Protein AF-A0A918AX17-F1 (afdb_monomer_lite)

pLDDT: mean 88.18, std 14.14, range [47.41, 98.56]

Radius of gyration: 15.05 Å; chains: 1; bounding box: 38×20×44 Å

Sequence (70 aa):
MHFHDLRHTHKTWLIEDGVPEVLQHKRIGHKFHGVMGVYSHVTGPMIDTMLAALQHRWEQTQEQTGSTTP

Structure (mmCIF, N/CA/C/O backbone):
data_AF-A0A918AX17-F1
#
_entry.id   AF-A0A918AX17-F1
#
loop_
_atom_site.group_PDB
_atom_site.id
_atom_site.type_symbol
_atom_site.label_atom_id
_atom_site.label_alt_id
_atom_site.label_comp_id
_atom_site.label_asym_id
_atom_site.label_entity_id
_atom_site.label_seq_id
_atom_site.pdbx_PDB_ins_code
_atom_site.Cartn_x
_atom_site.Cartn_y
_atom_site.Cartn_z
_atom_site.occupancy
_atom_site.B_iso_or_equiv
_atom_site.auth_seq_id
_atom_site.auth_comp_id
_atom_site.auth_asym_id
_atom_site.auth_atom_id
_atom_site.pdbx_PDB_model_num
ATOM 1 N N . MET A 1 1 ? 5.841 10.078 21.075 1.00 52.41 1 MET A N 1
ATOM 2 C CA . MET A 1 1 ? 5.587 9.701 19.671 1.00 52.41 1 MET A CA 1
ATOM 3 C C . MET A 1 1 ? 6.397 10.618 18.787 1.00 52.41 1 MET A C 1
ATOM 5 O O . MET A 1 1 ? 6.145 11.818 18.769 1.00 52.41 1 MET A O 1
ATOM 9 N N . HIS A 1 2 ? 7.411 10.075 18.128 1.00 70.19 2 HIS A N 1
ATOM 10 C CA . HIS A 1 2 ? 8.155 10.785 17.098 1.00 70.19 2 HIS A CA 1
ATOM 11 C C . HIS A 1 2 ? 7.391 10.634 15.774 1.00 70.19 2 HIS A C 1
ATOM 13 O O . HIS A 1 2 ? 6.833 9.575 15.509 1.00 70.19 2 HIS A O 1
ATOM 19 N N . PHE A 1 3 ? 7.370 11.649 14.903 1.00 57.56 3 PHE A N 1
ATOM 20 C CA . PHE A 1 3 ? 6.660 11.578 13.607 1.00 57.56 3 PHE A CA 1
ATOM 21 C C . PHE A 1 3 ? 7.059 10.368 12.731 1.00 57.56 3 PHE A C 1
ATOM 23 O O . PHE A 1 3 ? 6.289 9.941 11.871 1.00 57.56 3 PHE A O 1
ATOM 30 N N . HIS A 1 4 ? 8.245 9.792 12.954 1.00 63.03 4 HIS A N 1
ATOM 31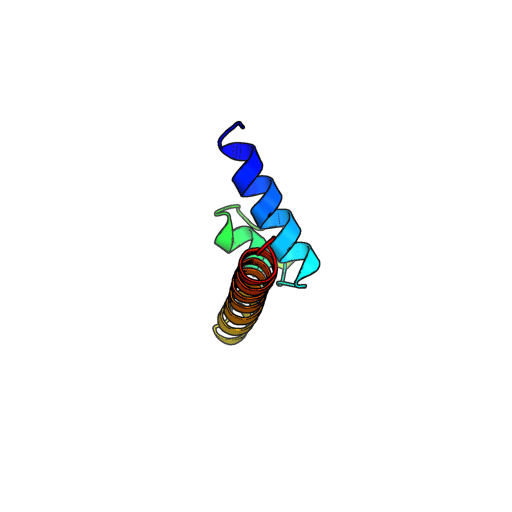 C CA . HIS A 1 4 ? 8.709 8.590 12.260 1.00 63.03 4 HIS A CA 1
ATOM 32 C C . HIS A 1 4 ? 7.963 7.325 12.698 1.00 63.03 4 HIS A C 1
ATOM 34 O O . HIS A 1 4 ? 7.764 6.443 11.864 1.00 63.03 4 HIS A O 1
ATOM 40 N N . ASP A 1 5 ? 7.472 7.267 13.938 1.00 73.38 5 ASP A N 1
ATOM 41 C CA . ASP A 1 5 ? 6.759 6.107 14.481 1.00 73.38 5 ASP A CA 1
ATOM 42 C C . ASP A 1 5 ? 5.517 5.800 13.634 1.00 73.38 5 ASP A C 1
ATOM 44 O O . ASP A 1 5 ? 5.313 4.663 13.226 1.00 73.38 5 ASP A O 1
ATOM 48 N N . LEU A 1 6 ? 4.759 6.832 13.239 1.00 83.94 6 LEU A N 1
ATOM 49 C CA . LEU A 1 6 ? 3.561 6.678 12.403 1.00 83.94 6 LEU A CA 1
ATOM 50 C C . LEU A 1 6 ? 3.880 6.156 10.998 1.00 83.94 6 LEU A C 1
ATOM 52 O O . LEU A 1 6 ? 3.127 5.366 10.431 1.00 83.94 6 LEU A O 1
ATOM 56 N N . ARG A 1 7 ? 5.013 6.573 10.425 1.00 88.88 7 ARG A N 1
ATOM 57 C CA . ARG A 1 7 ? 5.464 6.097 9.111 1.00 88.88 7 ARG A CA 1
ATOM 58 C C . ARG A 1 7 ? 5.913 4.638 9.174 1.00 88.88 7 ARG A C 1
ATOM 60 O O . ARG A 1 7 ? 5.637 3.886 8.240 1.00 88.88 7 ARG A O 1
ATOM 67 N N . HIS A 1 8 ? 6.574 4.239 10.261 1.00 90.62 8 HIS A N 1
ATOM 68 C CA . HIS A 1 8 ? 6.939 2.847 10.509 1.00 90.62 8 HIS A CA 1
ATOM 69 C C . HIS A 1 8 ? 5.699 1.979 10.740 1.00 90.62 8 HIS A C 1
ATOM 71 O O . HIS A 1 8 ? 5.570 0.952 10.082 1.00 90.62 8 HIS A O 1
ATOM 77 N N . THR A 1 9 ? 4.739 2.431 11.552 1.00 92.38 9 THR A N 1
ATOM 78 C CA . THR A 1 9 ? 3.448 1.749 11.730 1.00 92.38 9 THR A CA 1
ATOM 79 C C . THR A 1 9 ? 2.708 1.592 10.404 1.00 92.38 9 THR A C 1
ATOM 81 O O . THR A 1 9 ? 2.281 0.488 10.074 1.00 92.38 9 THR A O 1
ATOM 84 N N . HIS A 1 10 ? 2.616 2.653 9.592 1.00 94.50 10 HIS A N 1
ATOM 85 C CA . HIS A 1 10 ? 1.973 2.568 8.279 1.00 94.50 10 HIS A CA 1
ATOM 86 C C . HIS A 1 10 ? 2.662 1.536 7.380 1.00 94.50 10 HIS A C 1
ATOM 88 O O . HIS A 1 10 ? 1.989 0.726 6.752 1.00 94.50 10 HIS A O 1
ATOM 94 N N . LYS A 1 11 ? 4.001 1.520 7.346 1.00 95.50 11 LYS A N 1
ATOM 95 C CA . LYS A 1 11 ? 4.766 0.523 6.587 1.00 95.50 11 LYS A CA 1
ATOM 96 C C . LYS A 1 11 ? 4.467 -0.902 7.059 1.00 95.50 11 LYS A C 1
ATOM 98 O O . LYS A 1 11 ? 4.303 -1.768 6.206 1.00 95.50 11 LYS A O 1
ATOM 103 N N . THR A 1 12 ? 4.361 -1.132 8.367 1.00 95.50 12 THR A N 1
ATOM 104 C CA . THR A 1 12 ? 3.994 -2.441 8.924 1.00 95.50 12 THR A CA 1
ATOM 105 C C . THR A 1 12 ? 2.604 -2.879 8.467 1.00 95.50 12 THR A C 1
ATOM 107 O O . THR A 1 12 ? 2.468 -3.995 7.979 1.00 95.50 12 THR A O 1
ATOM 110 N N . TRP A 1 13 ? 1.597 -2.001 8.507 1.00 96.31 13 TRP A N 1
ATOM 111 C CA . TRP A 1 13 ? 0.253 -2.344 8.018 1.00 96.31 13 TRP A CA 1
ATOM 112 C C . TRP A 1 13 ? 0.238 -2.712 6.538 1.00 96.31 13 TRP A C 1
ATOM 114 O O . TRP A 1 13 ? -0.369 -3.706 6.165 1.00 96.31 13 TRP A O 1
ATOM 124 N N . LEU A 1 14 ? 0.968 -1.971 5.697 1.00 97.50 14 LEU A N 1
ATOM 125 C CA . LEU A 1 14 ? 1.071 -2.313 4.276 1.00 97.50 14 LEU A CA 1
ATOM 126 C C . LEU A 1 14 ? 1.708 -3.700 4.058 1.00 97.50 14 LEU A C 1
ATOM 128 O O . LEU A 1 14 ? 1.353 -4.384 3.103 1.00 97.50 14 LEU A O 1
ATOM 132 N N . ILE A 1 15 ? 2.648 -4.114 4.915 1.00 97.50 15 ILE A N 1
ATOM 133 C CA . ILE A 1 15 ? 3.248 -5.457 4.861 1.00 97.50 15 ILE A CA 1
ATOM 134 C C . ILE A 1 15 ? 2.222 -6.516 5.273 1.00 97.50 15 ILE A C 1
ATOM 136 O O . ILE A 1 15 ? 2.056 -7.502 4.560 1.00 97.50 15 ILE A O 1
ATOM 140 N N . GLU A 1 16 ? 1.527 -6.306 6.389 1.00 97.31 16 GLU A N 1
ATOM 141 C CA . GLU A 1 16 ? 0.491 -7.219 6.888 1.00 97.31 16 GLU A CA 1
ATOM 142 C C . GLU A 1 16 ? -0.668 -7.392 5.894 1.00 97.31 16 GLU A C 1
ATOM 144 O O . GLU A 1 16 ? -1.178 -8.496 5.738 1.00 97.31 16 GLU A O 1
ATOM 149 N N . ASP A 1 17 ? -1.044 -6.324 5.187 1.00 97.00 17 ASP A N 1
ATOM 150 C CA . ASP A 1 17 ? -2.081 -6.332 4.146 1.00 97.00 17 ASP A CA 1
ATOM 151 C C . ASP A 1 17 ? -1.605 -6.921 2.807 1.00 97.00 17 ASP A C 1
ATOM 153 O O . ASP A 1 17 ? -2.351 -6.929 1.827 1.00 97.00 17 ASP A O 1
ATOM 157 N N . GLY A 1 18 ? -0.355 -7.386 2.719 1.00 97.25 18 GLY A N 1
ATOM 158 C CA . GLY A 1 18 ? 0.190 -7.985 1.500 1.00 97.25 18 GLY A CA 1
ATOM 159 C C . GLY A 1 18 ? 0.378 -6.995 0.345 1.00 97.25 18 GLY A C 1
ATOM 160 O O . GLY A 1 18 ? 0.442 -7.400 -0.817 1.00 97.25 18 GLY A O 1
ATOM 161 N N . VAL A 1 19 ? 0.478 -5.692 0.628 1.00 97.94 19 VAL A N 1
ATOM 162 C CA . VAL A 1 19 ? 0.659 -4.661 -0.402 1.00 97.94 19 VAL A CA 1
ATOM 163 C C . VAL A 1 19 ? 1.997 -4.888 -1.117 1.00 97.94 19 VAL A C 1
ATOM 165 O O . VAL A 1 19 ? 3.018 -5.018 -0.445 1.00 97.94 19 VAL A O 1
ATOM 168 N N . PRO A 1 20 ? 2.069 -4.887 -2.460 1.00 96.75 20 PRO A N 1
ATOM 169 C CA . PRO A 1 20 ? 3.324 -5.125 -3.171 1.00 96.75 20 PRO A CA 1
ATOM 170 C C . PRO A 1 20 ? 4.426 -4.122 -2.812 1.00 96.75 20 PRO A C 1
ATOM 172 O O . PRO A 1 20 ? 4.182 -2.919 -2.705 1.00 96.75 20 PRO A O 1
ATOM 175 N N . GLU A 1 21 ? 5.668 -4.594 -2.691 1.00 95.94 21 GLU A N 1
ATOM 176 C CA . GLU A 1 21 ? 6.798 -3.804 -2.184 1.00 95.94 21 GLU A CA 1
ATOM 177 C C . GLU A 1 21 ? 7.056 -2.508 -2.977 1.00 95.94 21 GLU A C 1
ATOM 179 O O . GLU A 1 21 ? 7.363 -1.470 -2.382 1.00 95.94 21 GLU A O 1
ATOM 184 N N . VAL A 1 22 ? 6.860 -2.533 -4.301 1.00 96.56 22 VAL A N 1
ATOM 185 C CA . VAL A 1 22 ? 6.958 -1.346 -5.169 1.00 96.56 22 VAL A CA 1
ATOM 186 C C . VAL A 1 22 ? 5.952 -0.258 -4.775 1.00 96.56 22 VAL A C 1
ATOM 188 O O . VAL A 1 22 ? 6.290 0.929 -4.741 1.00 96.56 22 VAL A O 1
ATOM 191 N N . LEU A 1 23 ? 4.727 -0.651 -4.414 1.00 97.88 23 LEU A N 1
ATOM 192 C CA . LEU A 1 23 ? 3.694 0.266 -3.947 1.00 97.88 23 LEU A CA 1
ATOM 193 C C . LEU A 1 23 ? 3.991 0.727 -2.522 1.00 97.88 23 LEU A C 1
ATOM 195 O O . LEU A 1 23 ? 3.859 1.917 -2.245 1.00 97.88 23 LEU A O 1
ATOM 199 N N . GLN A 1 24 ? 4.489 -0.154 -1.649 1.00 97.19 24 GLN A N 1
ATOM 200 C CA . GLN A 1 24 ? 4.917 0.247 -0.308 1.00 97.19 24 GLN A CA 1
ATOM 201 C C . GLN A 1 24 ? 5.988 1.350 -0.368 1.00 97.19 24 GLN A C 1
ATOM 203 O O . GLN A 1 24 ? 5.867 2.361 0.321 1.00 97.19 24 GLN A O 1
ATOM 208 N N . HIS A 1 25 ? 7.019 1.181 -1.207 1.00 95.75 25 HIS A N 1
ATOM 209 C CA . HIS A 1 25 ? 8.089 2.168 -1.392 1.00 95.75 25 HIS A CA 1
ATOM 210 C C . HIS A 1 25 ? 7.559 3.478 -1.973 1.00 95.75 25 HIS A C 1
ATOM 212 O O . HIS A 1 25 ? 7.841 4.542 -1.421 1.00 95.75 25 HIS A O 1
ATOM 218 N N . LYS A 1 26 ? 6.723 3.415 -3.019 1.00 95.50 26 LYS A N 1
ATOM 219 C CA . LYS A 1 26 ? 6.090 4.610 -3.594 1.00 95.50 26 LYS A CA 1
ATOM 220 C C . LYS A 1 26 ? 5.235 5.354 -2.563 1.00 95.50 26 LYS A C 1
ATOM 222 O O . LYS A 1 26 ? 5.333 6.573 -2.472 1.00 95.50 26 LYS A O 1
ATOM 227 N N . ARG A 1 27 ? 4.436 4.635 -1.767 1.00 95.12 27 ARG A N 1
ATOM 228 C CA . ARG A 1 27 ? 3.509 5.199 -0.771 1.00 95.12 27 ARG A CA 1
ATOM 229 C C . ARG A 1 27 ? 4.229 5.955 0.335 1.00 95.12 27 ARG A C 1
ATOM 231 O O . ARG A 1 27 ? 3.781 7.026 0.729 1.00 95.12 27 ARG A O 1
ATOM 238 N N . ILE A 1 28 ? 5.350 5.420 0.812 1.00 93.81 28 ILE A N 1
ATOM 239 C CA . ILE A 1 28 ? 6.179 6.118 1.794 1.00 93.81 28 ILE A CA 1
ATOM 240 C C . ILE A 1 28 ? 7.120 7.128 1.118 1.00 93.81 28 ILE A C 1
ATOM 242 O O . ILE A 1 28 ? 7.697 7.958 1.797 1.00 93.81 28 ILE A O 1
ATOM 246 N N . GLY A 1 29 ? 7.274 7.146 -0.206 1.00 92.06 29 GLY A N 1
ATOM 247 C CA . GLY A 1 29 ? 8.201 8.055 -0.892 1.00 92.06 29 GLY A CA 1
ATOM 248 C C . GLY A 1 29 ? 9.667 7.620 -0.791 1.00 92.06 29 GLY A C 1
ATOM 249 O O . GLY A 1 29 ? 10.567 8.455 -0.778 1.00 92.06 29 GLY A O 1
ATOM 250 N N . HIS A 1 30 ? 9.922 6.317 -0.673 1.00 92.56 30 HIS A N 1
ATOM 251 C CA . HIS A 1 30 ? 11.257 5.734 -0.787 1.00 92.56 30 HIS A CA 1
ATOM 252 C C . HIS A 1 30 ? 11.528 5.305 -2.230 1.00 92.56 30 HIS A C 1
ATOM 254 O O . HIS A 1 30 ? 10.623 4.899 -2.959 1.00 92.56 30 HIS A O 1
ATOM 260 N N . LYS A 1 31 ? 12.800 5.338 -2.631 1.00 90.69 31 LYS A N 1
ATOM 261 C CA . LYS A 1 31 ? 13.239 4.720 -3.885 1.00 90.69 31 LYS A CA 1
ATOM 262 C C . LYS A 1 31 ? 13.227 3.201 -3.734 1.00 90.69 31 LYS A C 1
ATOM 264 O O . LYS A 1 31 ? 13.694 2.688 -2.719 1.00 90.69 31 LYS A O 1
ATOM 269 N N . PHE A 1 32 ? 12.720 2.501 -4.745 1.00 93.38 32 PHE A N 1
ATOM 270 C CA . PHE A 1 32 ? 12.810 1.047 -4.821 1.00 93.38 32 PHE A CA 1
ATOM 271 C C . PHE A 1 32 ? 14.038 0.681 -5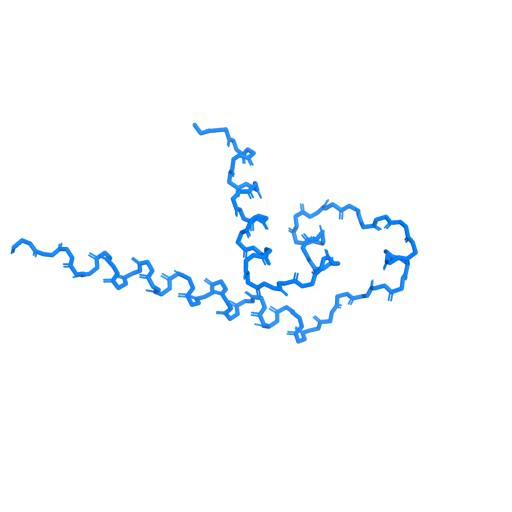.661 1.00 93.38 32 PHE A C 1
ATOM 273 O O . PHE A 1 32 ? 14.097 1.006 -6.845 1.00 93.38 32 PHE A O 1
ATOM 280 N N . HIS A 1 33 ? 15.061 0.114 -5.023 1.00 91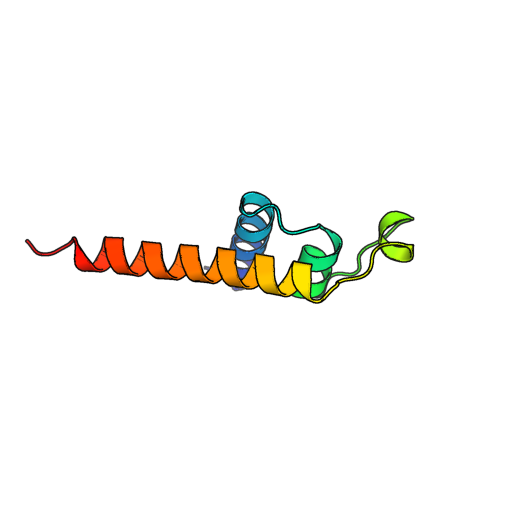.19 33 HIS A N 1
ATOM 281 C CA . HIS A 1 33 ? 16.364 -0.134 -5.646 1.00 91.19 33 HIS A CA 1
ATOM 282 C C . HIS A 1 33 ? 16.473 -1.553 -6.227 1.00 91.19 33 HIS A C 1
ATOM 284 O O . HIS A 1 33 ? 15.679 -2.438 -5.918 1.00 91.19 33 HIS A O 1
ATOM 290 N N . GLY A 1 34 ? 17.503 -1.773 -7.049 1.00 92.75 34 GLY A N 1
ATOM 291 C CA . GLY A 1 34 ? 17.806 -3.074 -7.645 1.00 92.75 34 GLY A CA 1
ATOM 292 C C . GLY A 1 34 ? 16.944 -3.413 -8.861 1.00 92.75 34 GLY A C 1
ATOM 293 O O . GLY A 1 34 ? 16.155 -2.602 -9.340 1.00 92.75 34 GLY A O 1
ATOM 294 N N . VAL A 1 35 ? 17.111 -4.640 -9.362 1.00 91.50 35 VAL A N 1
ATOM 295 C CA . VAL A 1 35 ? 16.421 -5.146 -10.563 1.00 91.50 35 VAL A CA 1
ATOM 296 C C . VAL A 1 35 ? 14.902 -5.045 -10.412 1.00 91.50 35 VAL A C 1
ATOM 298 O O . VAL A 1 35 ? 14.219 -4.581 -11.320 1.00 91.50 35 VAL A O 1
ATOM 301 N N . MET A 1 36 ? 14.377 -5.384 -9.232 1.00 89.62 36 MET A N 1
ATOM 302 C CA . MET A 1 36 ? 12.944 -5.284 -8.946 1.00 89.62 36 MET A CA 1
ATOM 303 C C . MET A 1 36 ? 12.418 -3.854 -9.106 1.00 89.62 36 MET A C 1
ATOM 305 O O . MET A 1 36 ? 11.332 -3.672 -9.645 1.00 89.62 36 MET A O 1
ATOM 309 N N . GLY A 1 37 ? 13.194 -2.842 -8.711 1.00 88.25 37 GLY A N 1
ATOM 310 C CA . GLY A 1 37 ? 12.837 -1.432 -8.874 1.00 88.25 37 GLY A CA 1
ATOM 311 C C . GLY A 1 37 ? 12.760 -0.959 -10.323 1.00 88.25 37 GLY A C 1
ATOM 312 O O . GLY A 1 37 ? 11.984 -0.058 -10.625 1.00 88.25 37 GLY A O 1
ATOM 313 N N . VAL A 1 38 ? 13.527 -1.581 -11.221 1.00 92.06 38 VAL A N 1
ATOM 314 C CA . VAL A 1 38 ? 13.524 -1.254 -12.655 1.00 92.06 38 VAL A CA 1
ATOM 315 C C . VAL A 1 38 ? 12.289 -1.823 -13.351 1.00 92.06 38 VAL A C 1
ATOM 317 O O . VAL A 1 38 ? 11.705 -1.151 -14.196 1.00 92.06 38 VAL A O 1
ATOM 320 N N . TYR A 1 39 ? 11.884 -3.042 -12.990 1.00 93.25 39 TYR A N 1
ATOM 321 C CA . TYR A 1 39 ? 10.819 -3.773 -13.687 1.00 93.25 39 TYR A CA 1
ATOM 322 C C . TYR A 1 39 ? 9.449 -3.705 -13.007 1.00 93.25 39 TYR A C 1
ATOM 324 O O . TYR A 1 39 ? 8.447 -4.094 -13.604 1.00 93.25 39 TYR A O 1
ATOM 332 N N . SER A 1 40 ? 9.377 -3.235 -11.762 1.00 94.69 40 SER A N 1
ATOM 333 C CA . SER A 1 40 ? 8.108 -3.138 -11.046 1.00 94.69 40 SER A CA 1
ATOM 334 C C . SER A 1 40 ? 7.467 -1.776 -11.268 1.00 94.69 40 SER A C 1
ATOM 336 O O . SER A 1 40 ? 8.059 -0.733 -10.989 1.00 94.69 40 SER A O 1
ATOM 338 N N . HIS A 1 41 ? 6.204 -1.786 -11.679 1.00 95.38 41 HIS A N 1
ATOM 339 C CA . HIS A 1 41 ? 5.389 -0.585 -11.781 1.00 95.38 41 HIS A CA 1
ATOM 340 C C . HIS A 1 41 ? 4.176 -0.694 -10.867 1.00 95.38 41 HIS A C 1
ATOM 342 O O . HIS A 1 41 ? 3.560 -1.750 -10.740 1.00 95.38 41 HIS A O 1
ATOM 348 N N . VAL A 1 42 ? 3.824 0.425 -10.239 1.00 96.88 42 VAL A N 1
ATOM 349 C CA . VAL A 1 42 ? 2.560 0.530 -9.511 1.00 96.88 42 VAL A CA 1
ATOM 350 C C . VAL A 1 42 ? 1.422 0.595 -10.519 1.00 96.88 42 VAL A C 1
ATOM 352 O O . VAL A 1 42 ? 1.430 1.459 -11.395 1.00 96.88 42 VAL A O 1
ATOM 355 N N . THR A 1 43 ? 0.435 -0.278 -10.354 1.00 97.94 43 THR A N 1
ATOM 356 C CA . THR A 1 43 ? -0.777 -0.316 -11.177 1.00 97.94 43 THR A CA 1
ATOM 357 C C . THR A 1 43 ? -1.990 0.179 -10.386 1.00 97.94 43 THR A C 1
ATOM 359 O O . THR A 1 43 ? -1.963 0.209 -9.156 1.00 97.94 43 THR A O 1
ATOM 362 N N . GLY A 1 44 ? -3.063 0.557 -11.088 1.00 98.31 44 GLY A N 1
ATOM 363 C CA . GLY A 1 44 ? -4.344 0.928 -10.468 1.00 98.31 44 GLY A CA 1
ATOM 364 C C . GLY A 1 44 ? -4.889 -0.150 -9.520 1.00 98.31 44 GLY A C 1
ATOM 365 O O . GLY A 1 44 ? -5.060 0.148 -8.343 1.00 98.31 44 GLY A O 1
ATOM 366 N N . PRO A 1 45 ? -5.009 -1.423 -9.951 1.00 98.44 45 PRO A N 1
ATOM 367 C CA . PRO A 1 45 ? -5.522 -2.492 -9.090 1.00 98.44 45 PRO A CA 1
ATOM 368 C C . PRO A 1 45 ? -4.735 -2.702 -7.788 1.00 98.44 45 PRO A C 1
ATOM 370 O O . PRO A 1 45 ? -5.320 -3.037 -6.758 1.00 98.44 45 PRO A O 1
ATOM 373 N N . MET A 1 46 ? -3.411 -2.484 -7.798 1.00 98.38 46 MET A N 1
ATOM 374 C CA . MET A 1 46 ? -2.608 -2.527 -6.567 1.00 98.38 46 MET A CA 1
ATOM 375 C C . MET A 1 46 ? -3.016 -1.418 -5.591 1.00 98.38 46 MET A C 1
ATOM 377 O O . MET A 1 46 ? -3.070 -1.649 -4.384 1.00 98.38 46 MET A O 1
ATOM 381 N N . ILE A 1 47 ? -3.288 -0.216 -6.110 1.00 98.50 47 ILE A N 1
ATOM 382 C CA . ILE A 1 47 ? -3.749 0.922 -5.311 1.00 98.50 47 ILE A CA 1
ATOM 383 C C . ILE A 1 47 ? -5.139 0.626 -4.754 1.00 98.50 47 ILE A C 1
ATOM 385 O O . ILE A 1 47 ? -5.333 0.784 -3.553 1.00 98.50 47 ILE A O 1
ATOM 389 N N . ASP A 1 48 ? -6.063 0.151 -5.586 1.00 98.56 48 ASP A N 1
ATOM 390 C CA . ASP A 1 48 ? -7.438 -0.146 -5.175 1.00 98.56 48 ASP A CA 1
ATOM 391 C C . ASP A 1 48 ? -7.469 -1.201 -4.060 1.00 98.56 48 ASP A C 1
ATOM 393 O O . ASP A 1 48 ? -8.135 -1.018 -3.043 1.00 98.56 48 ASP A O 1
ATOM 397 N N . THR A 1 49 ? -6.660 -2.257 -4.196 1.00 98.38 49 THR A N 1
ATOM 398 C CA . THR A 1 49 ? -6.521 -3.307 -3.173 1.00 98.38 49 THR A CA 1
ATOM 399 C C . THR A 1 49 ? -5.961 -2.749 -1.862 1.00 98.38 49 THR A C 1
ATOM 401 O O . THR A 1 49 ? -6.498 -3.023 -0.790 1.00 98.38 49 THR A O 1
ATOM 404 N N . MET A 1 50 ? -4.909 -1.924 -1.929 1.00 98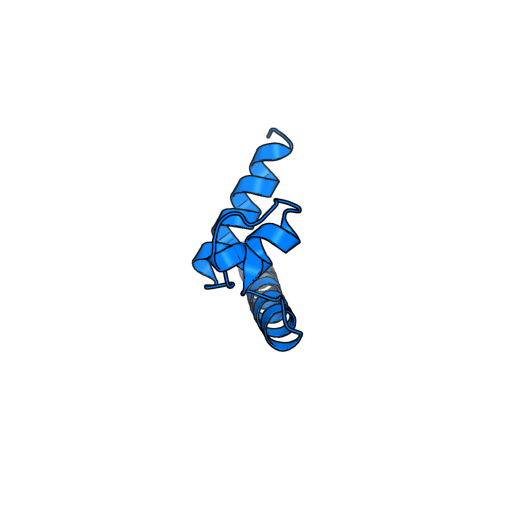.38 50 MET A N 1
ATOM 405 C CA . MET A 1 50 ? -4.338 -1.266 -0.748 1.00 98.38 50 MET A CA 1
ATOM 406 C C . MET A 1 50 ? -5.360 -0.347 -0.064 1.00 98.38 50 MET A C 1
ATOM 408 O O . MET A 1 50 ? -5.437 -0.324 1.162 1.00 98.38 50 MET A O 1
ATOM 412 N N . LEU A 1 51 ? -6.128 0.427 -0.835 1.00 98.25 51 LEU A N 1
ATOM 413 C CA . LEU A 1 51 ? -7.153 1.318 -0.294 1.00 98.25 51 LEU A CA 1
ATOM 414 C C . LEU A 1 51 ? -8.269 0.530 0.393 1.00 98.25 51 LEU A C 1
ATOM 416 O O . LEU A 1 51 ? -8.649 0.896 1.501 1.00 98.25 51 LEU A O 1
ATOM 420 N N . ALA A 1 52 ? -8.737 -0.563 -0.213 1.00 98.31 52 ALA A N 1
ATOM 421 C CA . ALA A 1 52 ? -9.743 -1.435 0.387 1.00 98.31 52 ALA A CA 1
ATOM 422 C C . ALA A 1 52 ? -9.265 -2.033 1.723 1.00 98.31 52 ALA A C 1
ATOM 424 O O . ALA A 1 52 ? -10.008 -2.020 2.701 1.00 98.31 52 ALA A O 1
ATOM 425 N N . ALA A 1 53 ? -8.009 -2.488 1.798 1.00 97.56 53 ALA A N 1
ATOM 426 C CA . ALA A 1 53 ? -7.443 -3.027 3.035 1.00 97.56 53 ALA A CA 1
ATOM 427 C C . ALA A 1 53 ? -7.338 -1.964 4.146 1.00 97.56 53 ALA A C 1
ATOM 429 O O . ALA A 1 53 ? -7.751 -2.196 5.284 1.00 97.56 53 ALA A O 1
ATOM 430 N N . LEU A 1 54 ? -6.856 -0.762 3.811 1.00 96.25 54 LEU A N 1
ATOM 431 C CA . LEU A 1 54 ? -6.776 0.353 4.761 1.00 96.25 54 LEU A CA 1
ATOM 432 C C . LEU A 1 54 ? -8.163 0.816 5.227 1.00 96.25 54 LEU A C 1
ATOM 434 O O . LEU A 1 54 ? -8.332 1.128 6.406 1.00 96.25 54 LEU A O 1
ATOM 438 N N . GLN A 1 55 ? -9.144 0.839 4.323 1.00 97.00 55 GLN A N 1
ATOM 439 C CA . GLN A 1 55 ? -10.534 1.160 4.640 1.00 97.00 55 GLN A CA 1
ATOM 440 C C . GLN A 1 55 ? -11.114 0.144 5.628 1.00 97.00 55 GLN A C 1
ATOM 442 O O . GLN A 1 55 ? -11.635 0.538 6.668 1.00 97.00 55 GLN A O 1
ATOM 447 N N . HIS A 1 56 ? -10.932 -1.152 5.367 1.00 95.88 56 HIS A N 1
ATOM 448 C CA . HIS A 1 56 ? -11.384 -2.213 6.263 1.00 95.88 56 HIS A CA 1
ATOM 449 C C . HIS A 1 56 ? -10.764 -2.085 7.665 1.00 95.88 56 HIS A C 1
ATOM 451 O O . HIS A 1 56 ? -11.462 -2.186 8.671 1.00 95.88 56 HIS A O 1
ATOM 457 N N . ARG A 1 57 ? -9.457 -1.791 7.766 1.00 93.81 57 ARG A N 1
ATOM 458 C CA . ARG A 1 57 ? -8.810 -1.535 9.069 1.00 93.81 57 ARG A CA 1
ATOM 459 C C . ARG A 1 57 ? -9.449 -0.361 9.811 1.00 93.81 57 ARG A C 1
ATOM 461 O O . ARG A 1 57 ? -9.635 -0.437 11.024 1.00 93.81 57 ARG A O 1
ATOM 468 N N . TRP A 1 58 ? -9.779 0.715 9.098 1.00 93.25 58 TRP A N 1
ATOM 469 C CA . TRP A 1 58 ? -10.449 1.870 9.692 1.00 93.25 58 TRP A CA 1
ATOM 470 C C . TRP A 1 58 ? -11.855 1.511 10.195 1.00 93.25 58 TRP A C 1
ATOM 472 O O . TRP A 1 58 ? -12.174 1.805 11.346 1.00 93.25 58 TRP A O 1
ATOM 482 N N . GLU A 1 59 ? -12.657 0.805 9.400 1.00 95.06 59 GLU A N 1
ATOM 483 C CA . GLU A 1 59 ? -14.003 0.352 9.789 1.00 95.06 59 GLU A CA 1
ATOM 484 C C . GLU A 1 59 ? -13.967 -0.524 11.050 1.00 95.06 59 GLU A C 1
ATOM 486 O O . GLU A 1 59 ? -14.702 -0.271 12.003 1.00 95.06 59 GLU A O 1
ATOM 491 N N . GLN A 1 60 ? -13.021 -1.462 11.128 1.00 90.88 60 GLN A N 1
ATOM 492 C CA . GLN A 1 60 ? -12.845 -2.324 12.302 1.00 90.88 60 GLN A CA 1
ATOM 493 C C . GLN A 1 60 ? -12.491 -1.543 13.580 1.00 90.88 60 GLN A C 1
ATOM 495 O O . GLN A 1 60 ? -12.943 -1.891 14.673 1.00 90.88 60 GLN A O 1
ATOM 500 N N . THR A 1 61 ? -11.729 -0.447 13.477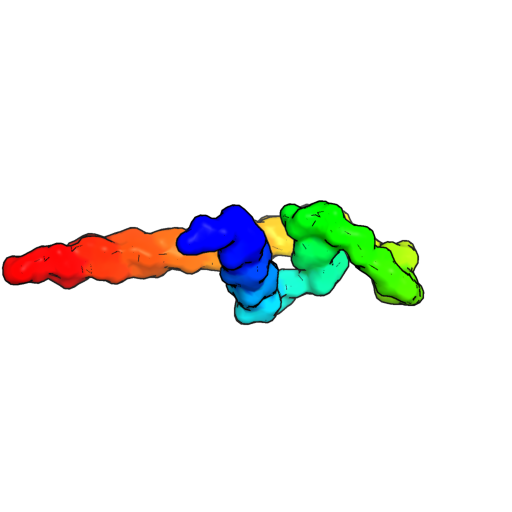 1.00 86.12 61 THR A N 1
ATOM 501 C CA . THR A 1 61 ? -11.475 0.420 14.644 1.00 86.12 61 THR A CA 1
ATOM 502 C C . THR A 1 61 ? -12.720 1.182 15.115 1.00 86.12 61 THR A C 1
ATOM 504 O O . THR A 1 61 ? -12.847 1.443 16.315 1.00 86.12 61 THR A O 1
ATOM 507 N N . GLN A 1 62 ? -13.655 1.510 14.213 1.00 76.88 62 GLN A N 1
ATOM 508 C CA . GLN A 1 62 ? -14.929 2.159 14.563 1.00 76.88 62 GLN A CA 1
ATOM 509 C C . GLN A 1 62 ? -15.882 1.186 15.276 1.00 76.88 62 GLN A C 1
ATOM 511 O O . GLN A 1 62 ? -16.528 1.553 16.255 1.00 76.88 62 GLN A O 1
ATOM 516 N N . GLU A 1 63 ? -15.927 -0.076 14.846 1.00 72.50 63 GLU A N 1
ATOM 517 C CA . GLU A 1 63 ? -16.738 -1.117 15.496 1.00 72.50 63 GLU A CA 1
ATOM 518 C C . GLU A 1 63 ? -16.268 -1.390 16.935 1.00 72.50 63 GLU A C 1
ATOM 520 O O . GLU A 1 63 ? -17.075 -1.467 17.864 1.00 72.50 63 GLU A O 1
ATOM 525 N N . GLN A 1 64 ? -14.950 -1.443 17.153 1.00 61.53 64 GLN A N 1
ATOM 526 C CA . GLN A 1 64 ? -14.365 -1.632 18.486 1.00 61.53 64 GLN A CA 1
ATOM 527 C C . GLN A 1 64 ? -14.642 -0.452 19.432 1.00 61.53 64 GLN A C 1
ATOM 529 O O . GLN A 1 64 ? -14.855 -0.652 20.630 1.00 61.53 64 GLN A O 1
ATOM 534 N N . THR A 1 65 ? -14.682 0.777 18.910 1.00 61.09 65 THR A N 1
ATOM 535 C CA . THR A 1 65 ? -15.009 1.967 19.711 1.00 61.09 65 THR A CA 1
ATOM 536 C C . THR A 1 65 ? -16.511 2.103 19.981 1.00 61.09 65 THR A C 1
ATOM 538 O O . THR A 1 65 ? -16.878 2.561 21.060 1.00 61.09 65 THR A O 1
ATOM 541 N N . GLY A 1 66 ? -17.383 1.630 19.083 1.00 59.25 66 GLY A N 1
ATOM 542 C CA . GLY A 1 66 ? -18.837 1.582 19.296 1.00 59.25 66 GLY A CA 1
ATOM 543 C C . GLY A 1 66 ? -19.311 0.501 20.279 1.00 59.25 66 GLY A C 1
ATOM 544 O O . GLY A 1 66 ? -20.369 0.643 20.885 1.00 59.25 66 GLY A O 1
ATOM 545 N N . SER A 1 67 ? 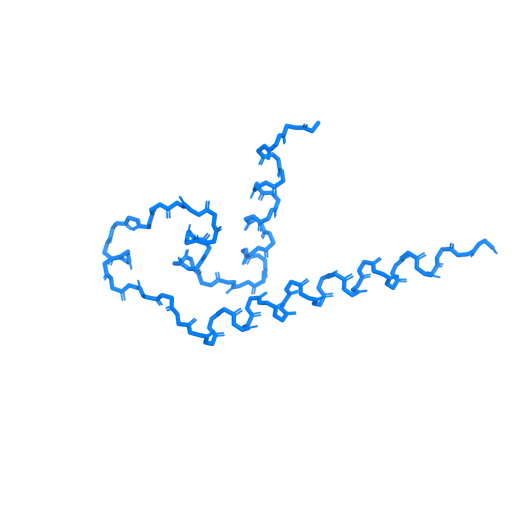-18.518 -0.555 20.490 1.00 58.47 67 SER A N 1
ATOM 546 C CA . SER A 1 67 ? -18.820 -1.640 21.439 1.00 58.47 67 SER A CA 1
ATOM 547 C C . SER A 1 67 ? -18.433 -1.330 22.895 1.00 58.47 67 SER A C 1
ATOM 549 O O . SER A 1 67 ? -18.690 -2.148 23.778 1.00 58.47 67 SER A O 1
ATOM 551 N N . THR A 1 68 ? -17.824 -0.174 23.174 1.00 54.28 68 THR A N 1
ATOM 552 C CA . THR A 1 68 ? -17.471 0.244 24.540 1.00 54.28 68 THR A CA 1
ATOM 553 C C . THR A 1 68 ? -18.536 1.207 25.074 1.00 54.28 68 THR A C 1
ATOM 555 O O . THR A 1 68 ? -18.304 2.404 25.204 1.00 54.28 68 THR A O 1
ATOM 558 N N . THR A 1 69 ? -19.733 0.689 25.353 1.00 47.41 69 THR A N 1
ATOM 559 C CA . THR A 1 69 ? -20.720 1.359 26.220 1.00 47.41 69 THR A CA 1
ATOM 560 C C . THR A 1 69 ? -20.778 0.564 27.533 1.00 47.41 69 THR A C 1
ATOM 562 O O . THR A 1 69 ? -20.885 -0.660 27.440 1.00 47.41 69 THR A O 1
ATOM 565 N N . PRO A 1 70 ? -20.621 1.194 28.717 1.00 54.19 70 PRO A N 1
ATOM 566 C CA . PRO A 1 70 ? -20.688 0.503 30.008 1.00 54.19 70 PRO A CA 1
ATOM 567 C C . PRO A 1 70 ? -22.072 -0.081 30.312 1.00 54.19 70 PRO A C 1
ATOM 569 O O . PRO A 1 70 ? -23.078 0.475 29.814 1.00 54.19 70 PRO A O 1
#

InterPro domains:
  IPR011010 DNA breaking-rejoining enzyme, catalytic core [SSF56349] (1-45)
  IPR013762 Integrase-like, catalytic domain superfamily [G3DSA:1.10.443.10] (1-56)

Foldseek 3Di:
DPPVVVLVVVLVLCVVLVQDPQVSCVVSVHQDDDPCSVPDDDDPVSVVSSVVSVVVVVVVVVVVVVPPDD

Secondary structure (DSSP, 8-state):
--HHHHHHHHHHHHHHTT--HHHHHHHHT----HHHHHH----HHHHHHHHHHHHHHHHHHHHHHHT---

Organism: NCBI:txid33919